Protein AF-A0A556THD0-F1 (afdb_monomer_lite)

InterPro domains:
  IPR018785 Cysteine-rich DPF motif domain [PF10170] (12-74)
  IPR018785 Cysteine-rich DPF motif domain [PR01995] (10-22)
  IPR018785 Cysteine-rich DPF motif domain [PR01995] (33-51)
  IPR018785 Cysteine-rich DPF motif domain [PR01995] (56-77)
  IPR042426 Cysteine-rich DPF motif domain-containing protein 1 [PTHR31849] (4-74)

Structure (mmCIF, N/CA/C/O backbone):
data_AF-A0A556THD0-F1
#
_entry.id   AF-A0A556THD0-F1
#
loop_
_atom_site.group_PDB
_atom_site.id
_atom_site.type_symbol
_atom_site.label_atom_id
_atom_site.label_alt_id
_atom_site.label_comp_id
_atom_site.label_asym_id
_atom_site.label_entity_id
_atom_site.label_seq_id
_atom_site.pdbx_PDB_ins_code
_atom_site.Cartn_x
_atom_site.Cartn_y
_atom_site.Cartn_z
_atom_site.occupancy
_atom_site.B_iso_or_equiv
_atom_site.auth_seq_id
_atom_site.auth_comp_id
_atom_site.auth_asym_id
_atom_site.auth_atom_id
_atom_site.pdbx_PDB_model_num
ATOM 1 N N . MET A 1 1 ? 16.425 12.247 -21.979 1.00 45.53 1 MET A N 1
ATOM 2 C CA . MET A 1 1 ? 15.191 12.482 -21.208 1.00 45.53 1 MET A CA 1
ATOM 3 C C . MET A 1 1 ? 14.839 11.214 -20.446 1.00 45.53 1 MET A C 1
ATOM 5 O O . MET A 1 1 ? 14.872 10.150 -21.047 1.00 45.53 1 MET A O 1
ATOM 9 N N . ASP A 1 2 ? 14.533 11.399 -19.160 1.00 35.09 2 ASP A N 1
ATOM 10 C CA . ASP A 1 2 ? 13.853 10.505 -18.210 1.00 35.09 2 ASP A CA 1
ATOM 11 C C . ASP A 1 2 ? 14.564 9.231 -17.718 1.00 35.09 2 ASP A C 1
ATOM 13 O O . ASP A 1 2 ? 14.163 8.098 -17.967 1.00 35.09 2 ASP A O 1
ATOM 17 N N . ALA A 1 3 ? 15.611 9.449 -16.922 1.00 45.69 3 ALA A N 1
ATOM 18 C CA . ALA A 1 3 ? 15.941 8.548 -15.828 1.00 45.69 3 ALA A CA 1
ATOM 19 C C . ALA A 1 3 ? 14.933 8.807 -14.692 1.00 45.69 3 ALA A C 1
ATOM 21 O O . ALA A 1 3 ? 15.220 9.569 -13.774 1.00 45.69 3 ALA A O 1
ATOM 22 N N . SER A 1 4 ? 13.722 8.247 -14.779 1.00 49.59 4 SER A N 1
ATOM 23 C CA . SER A 1 4 ? 12.834 8.217 -13.615 1.00 49.59 4 SER A CA 1
ATOM 24 C C . SER A 1 4 ? 13.448 7.255 -12.608 1.00 49.59 4 SER A C 1
ATOM 26 O O . SER A 1 4 ? 13.375 6.038 -12.765 1.00 49.59 4 SER A O 1
ATOM 28 N N . GLU A 1 5 ? 14.123 7.832 -11.618 1.00 47.34 5 GLU A N 1
ATOM 29 C CA . GLU A 1 5 ? 14.488 7.196 -10.361 1.00 47.34 5 GLU A CA 1
ATOM 30 C C . GLU A 1 5 ? 13.378 6.242 -9.920 1.00 47.34 5 GLU A C 1
ATOM 32 O O . GLU A 1 5 ? 12.284 6.645 -9.525 1.00 47.34 5 GLU A O 1
ATOM 37 N N . GLU A 1 6 ? 13.676 4.949 -9.989 1.00 57.31 6 GLU A N 1
ATOM 38 C CA . GLU A 1 6 ? 12.806 3.860 -9.549 1.00 57.31 6 GLU A CA 1
ATOM 39 C C . GLU A 1 6 ? 12.852 3.748 -8.013 1.00 57.31 6 GLU A C 1
ATOM 41 O O . GLU A 1 6 ? 12.964 2.664 -7.445 1.00 57.31 6 GLU A O 1
ATOM 46 N N . ALA A 1 7 ? 12.824 4.894 -7.332 1.00 60.88 7 ALA A N 1
ATOM 47 C CA . ALA A 1 7 ? 12.775 5.000 -5.889 1.00 60.88 7 ALA A CA 1
ATOM 48 C C . ALA A 1 7 ? 11.349 4.704 -5.414 1.00 60.88 7 ALA A C 1
ATOM 50 O O . ALA A 1 7 ? 10.363 5.014 -6.089 1.00 60.88 7 ALA A O 1
ATOM 51 N N . ALA A 1 8 ? 11.230 4.083 -4.242 1.00 65.31 8 ALA A N 1
ATOM 52 C CA . ALA A 1 8 ? 9.950 3.906 -3.572 1.00 65.31 8 ALA A CA 1
ATOM 53 C C . ALA A 1 8 ? 9.169 5.234 -3.578 1.00 65.31 8 ALA A C 1
ATOM 55 O O . ALA A 1 8 ? 9.640 6.225 -3.024 1.00 65.31 8 ALA A O 1
ATOM 56 N N . ARG A 1 9 ? 7.975 5.265 -4.194 1.00 78.19 9 ARG A N 1
ATOM 57 C CA . ARG A 1 9 ? 7.104 6.458 -4.184 1.00 78.19 9 ARG A CA 1
ATOM 58 C C . ARG A 1 9 ? 6.650 6.794 -2.766 1.00 78.19 9 ARG A C 1
ATOM 60 O O . ARG A 1 9 ? 6.313 7.937 -2.479 1.00 78.19 9 ARG A O 1
ATOM 67 N N . GLY A 1 10 ? 6.627 5.790 -1.897 1.00 86.19 10 GLY A N 1
ATOM 68 C CA . GLY A 1 10 ? 6.391 5.933 -0.474 1.00 86.19 10 GLY A CA 1
ATOM 69 C C . GLY A 1 10 ? 6.329 4.578 0.219 1.00 86.19 10 GLY A C 1
ATOM 70 O O . GLY A 1 10 ? 6.655 3.540 -0.363 1.00 86.19 10 GLY A O 1
ATOM 71 N N . THR A 1 11 ? 5.860 4.599 1.463 1.00 88.81 11 THR A N 1
ATOM 72 C CA . THR A 1 11 ? 5.650 3.401 2.279 1.00 88.81 11 THR A CA 1
ATOM 73 C C . THR A 1 11 ? 4.158 3.110 2.380 1.00 88.81 11 THR A C 1
ATOM 75 O O . THR A 1 11 ? 3.361 3.978 2.728 1.00 88.81 11 THR A O 1
ATOM 78 N N . PHE A 1 12 ? 3.778 1.887 2.038 1.00 89.38 12 PHE A N 1
ATOM 79 C CA . PHE A 1 12 ? 2.472 1.310 2.302 1.00 89.38 12 PHE A CA 1
ATOM 80 C C . PHE A 1 12 ? 2.498 0.743 3.715 1.00 89.38 12 PHE A C 1
ATOM 82 O O . PHE A 1 12 ? 3.395 -0.040 4.015 1.00 89.38 12 PHE A O 1
ATOM 89 N N . THR A 1 13 ? 1.517 1.095 4.543 1.00 91.00 13 THR A N 1
ATOM 90 C CA . THR A 1 13 ? 1.358 0.54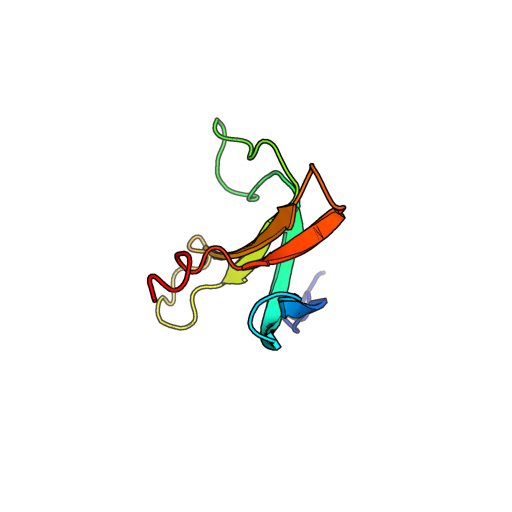9 5.894 1.00 91.00 13 THR A CA 1
ATOM 91 C C . THR A 1 13 ? -0.065 0.036 6.065 1.00 91.00 13 THR A C 1
ATOM 93 O O . THR A 1 13 ? -1.027 0.783 5.896 1.00 91.00 13 THR A O 1
ATOM 96 N N . CYS A 1 14 ? -0.202 -1.247 6.389 1.00 89.81 14 CYS A N 1
ATOM 97 C CA . CYS A 1 14 ? -1.488 -1.865 6.678 1.00 89.81 14 CYS A CA 1
ATOM 98 C C . CYS A 1 14 ? -1.949 -1.508 8.095 1.00 89.81 14 CYS A C 1
ATOM 100 O O . CYS A 1 14 ? -1.248 -1.780 9.062 1.00 89.81 14 CYS A O 1
ATOM 102 N N . GLU A 1 15 ? -3.164 -0.991 8.242 1.00 88.00 15 GLU A N 1
ATOM 103 C CA . GLU A 1 15 ? -3.737 -0.631 9.547 1.00 88.00 15 GLU A CA 1
ATOM 104 C C . GLU A 1 15 ? -4.235 -1.839 10.361 1.00 88.00 15 GLU A C 1
ATOM 106 O O . GLU A 1 15 ? -4.561 -1.697 11.536 1.00 88.00 15 GLU A O 1
ATOM 111 N N . LEU A 1 16 ? -4.336 -3.027 9.751 1.00 85.31 16 LEU A N 1
ATOM 112 C CA . LEU A 1 16 ? -4.820 -4.242 10.425 1.00 85.31 16 LEU A CA 1
ATOM 113 C C . LEU A 1 16 ? -3.697 -5.132 10.958 1.00 85.31 16 LEU A C 1
ATOM 115 O O . LEU A 1 16 ? -3.877 -5.808 11.969 1.00 85.31 16 LEU A O 1
ATOM 119 N N . CYS A 1 17 ? -2.572 -5.190 10.249 1.00 86.94 17 CYS A N 1
ATOM 120 C CA . CYS A 1 17 ? -1.447 -6.060 10.594 1.00 86.94 17 CYS A CA 1
ATOM 121 C C . CYS A 1 17 ? -0.111 -5.320 10.698 1.00 86.94 17 CYS A C 1
ATOM 123 O O . CYS A 1 17 ? 0.914 -5.976 10.854 1.00 86.94 17 CYS A O 1
ATOM 125 N N . GLU A 1 18 ? -0.120 -3.988 10.568 1.00 86.56 18 GLU A N 1
ATOM 126 C CA . GLU A 1 18 ? 1.053 -3.104 10.677 1.00 86.56 18 GLU A CA 1
ATOM 127 C C . GLU A 1 18 ? 2.154 -3.380 9.636 1.00 86.56 18 GLU A C 1
ATOM 129 O O . GLU A 1 18 ? 3.258 -2.837 9.705 1.00 86.56 18 GLU A O 1
ATOM 134 N N . LEU A 1 19 ? 1.842 -4.188 8.614 1.00 87.44 19 LEU A N 1
ATOM 135 C CA . LEU A 1 19 ? 2.759 -4.510 7.529 1.00 87.44 19 LEU A CA 1
ATOM 136 C C . LEU A 1 19 ? 3.146 -3.239 6.783 1.00 87.44 19 LEU A C 1
ATOM 138 O O . LEU A 1 19 ? 2.293 -2.593 6.177 1.00 87.44 19 LEU A O 1
ATOM 142 N N . SER A 1 20 ? 4.435 -2.916 6.827 1.00 87.81 20 SER A N 1
ATOM 143 C CA . SER A 1 20 ? 5.004 -1.733 6.195 1.00 87.81 20 SER A CA 1
ATOM 144 C C . SER A 1 20 ? 5.960 -2.140 5.079 1.00 87.81 20 SER A C 1
ATOM 146 O O . SER A 1 20 ? 6.905 -2.890 5.313 1.00 87.81 20 SER A O 1
ATOM 148 N N . CYS A 1 21 ? 5.710 -1.684 3.854 1.00 86.38 21 CYS A N 1
ATOM 149 C CA . CYS A 1 21 ? 6.501 -2.019 2.669 1.00 86.38 21 CYS A CA 1
ATOM 150 C C . CYS A 1 21 ? 6.614 -0.816 1.732 1.00 86.38 21 CYS A C 1
ATOM 152 O O . CYS A 1 21 ? 5.668 -0.052 1.571 1.00 86.38 21 CYS A O 1
ATOM 154 N N . ALA A 1 22 ? 7.754 -0.657 1.069 1.00 87.75 22 ALA A N 1
ATOM 155 C CA . ALA A 1 22 ? 7.925 0.361 0.037 1.00 87.75 22 ALA A CA 1
ATOM 156 C C . ALA A 1 22 ? 7.070 0.040 -1.201 1.00 87.75 22 ALA A C 1
ATOM 158 O O . ALA A 1 22 ? 7.147 -1.070 -1.718 1.00 87.75 22 ALA A O 1
ATOM 159 N N . TYR A 1 23 ? 6.291 0.993 -1.715 1.00 87.25 23 TYR A N 1
ATOM 160 C CA . TYR A 1 23 ? 5.547 0.825 -2.970 1.00 87.25 23 TYR A CA 1
ATOM 161 C C . TYR A 1 23 ? 6.128 1.719 -4.065 1.00 87.25 23 TYR A C 1
ATOM 163 O O . TYR A 1 23 ? 6.585 2.834 -3.811 1.00 87.25 23 TYR A O 1
ATOM 171 N N . THR A 1 24 ? 6.106 1.238 -5.305 1.00 83.31 24 THR A N 1
ATOM 172 C CA . THR A 1 24 ? 6.603 1.985 -6.476 1.00 83.31 24 THR A CA 1
ATOM 173 C C . THR A 1 24 ? 5.474 2.408 -7.410 1.00 83.31 24 THR A C 1
ATOM 175 O O . THR A 1 24 ? 5.665 3.269 -8.268 1.00 83.31 24 THR A O 1
ATOM 178 N N . PHE A 1 25 ? 4.274 1.863 -7.214 1.00 79.44 25 PHE A N 1
ATOM 179 C CA . PHE A 1 25 ? 3.087 2.140 -8.006 1.00 79.44 25 PHE A CA 1
ATOM 180 C C . PHE A 1 25 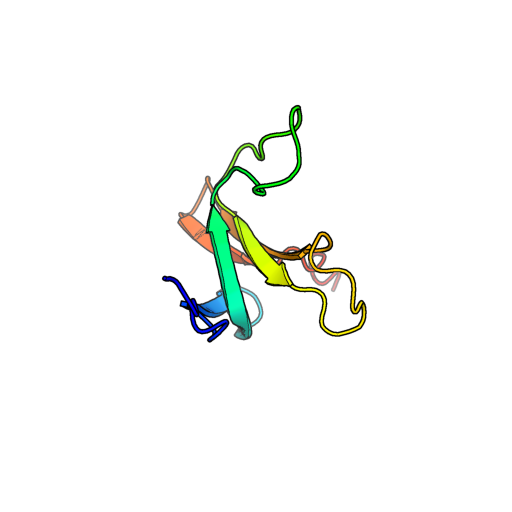? 1.854 2.290 -7.106 1.00 79.44 25 PHE A C 1
ATOM 182 O O . PHE A 1 25 ? 1.650 1.509 -6.179 1.00 79.44 25 PHE A O 1
ATOM 189 N N . TYR A 1 26 ? 1.022 3.290 -7.389 1.00 82.06 26 TYR A N 1
ATOM 190 C CA . TYR A 1 26 ? -0.304 3.432 -6.793 1.00 82.06 26 TYR A CA 1
ATOM 191 C C . TYR A 1 26 ? -1.298 3.789 -7.891 1.00 82.06 26 TYR A C 1
ATOM 193 O O . TYR A 1 26 ? -1.096 4.773 -8.607 1.00 82.06 26 TYR A O 1
ATOM 201 N N . GLY A 1 27 ? -2.355 2.994 -8.024 1.00 76.56 27 GLY A N 1
ATOM 202 C CA . GLY A 1 27 ? -3.449 3.299 -8.934 1.00 76.56 27 GLY A CA 1
ATOM 203 C C . GLY A 1 27 ? -4.234 2.082 -9.400 1.00 76.56 27 GLY A C 1
ATOM 204 O O . GLY A 1 27 ? -3.908 0.930 -9.122 1.00 76.56 27 GLY A O 1
ATOM 205 N N . ARG A 1 28 ? -5.294 2.376 -10.148 1.00 67.12 28 ARG A N 1
ATOM 206 C CA . ARG A 1 28 ? -6.286 1.411 -10.634 1.00 67.12 28 ARG A CA 1
ATOM 207 C C . ARG A 1 28 ? -5.877 0.628 -11.890 1.00 67.12 28 ARG A C 1
ATOM 209 O O . ARG A 1 28 ? -6.456 -0.416 -12.196 1.00 67.12 28 ARG A O 1
ATOM 216 N N . LYS A 1 29 ? -4.912 1.145 -12.657 1.00 60.25 29 LYS A N 1
ATOM 217 C CA . LYS A 1 29 ? -4.534 0.614 -13.973 1.00 60.25 29 LYS A CA 1
ATOM 218 C C . LYS A 1 29 ? -3.037 0.306 -14.020 1.00 60.25 29 LYS A C 1
ATOM 220 O O . LYS A 1 29 ? -2.248 1.244 -14.128 1.00 60.25 29 LYS A O 1
ATOM 225 N N . PRO A 1 30 ? -2.634 -0.974 -13.970 1.00 58.19 30 PRO A N 1
ATOM 226 C CA . PRO A 1 30 ? -1.268 -1.348 -14.297 1.00 58.19 30 PRO A CA 1
ATOM 227 C C . PRO A 1 30 ? -0.957 -0.857 -15.718 1.00 58.19 30 PRO A C 1
ATOM 229 O O . PRO A 1 30 ? -1.792 -1.048 -16.611 1.00 58.19 30 PRO A O 1
ATOM 232 N N . PRO A 1 31 ? 0.206 -0.231 -15.960 1.00 54.78 31 PRO A N 1
ATOM 233 C CA . PRO A 1 31 ? 0.538 0.331 -17.267 1.00 54.78 31 PRO A CA 1
ATOM 234 C C . PRO A 1 31 ? 0.538 -0.696 -18.416 1.00 54.78 31 PRO A C 1
ATOM 236 O O . PRO A 1 31 ? 0.460 -0.274 -19.567 1.00 54.78 31 PRO A O 1
ATOM 239 N N . ASN A 1 32 ? 0.534 -2.011 -18.136 1.00 51.75 32 ASN A N 1
ATOM 240 C CA . ASN A 1 32 ? 0.651 -3.059 -19.157 1.00 51.75 32 ASN A CA 1
ATOM 241 C C . ASN A 1 32 ? -0.535 -4.020 -19.358 1.00 51.75 32 ASN A C 1
ATOM 243 O O . ASN A 1 32 ? -0.427 -4.962 -20.140 1.00 51.75 32 ASN A O 1
ATOM 247 N N . THR A 1 33 ? -1.712 -3.766 -18.772 1.00 53.78 33 THR A N 1
ATOM 248 C CA . THR A 1 33 ? -2.885 -4.640 -18.992 1.00 53.78 33 THR A CA 1
ATOM 249 C C . THR A 1 33 ? -3.986 -3.898 -19.751 1.00 53.78 33 THR A C 1
ATOM 251 O O . THR A 1 33 ? -4.706 -3.072 -19.194 1.00 53.78 33 THR A O 1
ATOM 254 N N . ARG A 1 34 ? -4.147 -4.189 -21.052 1.00 55.38 34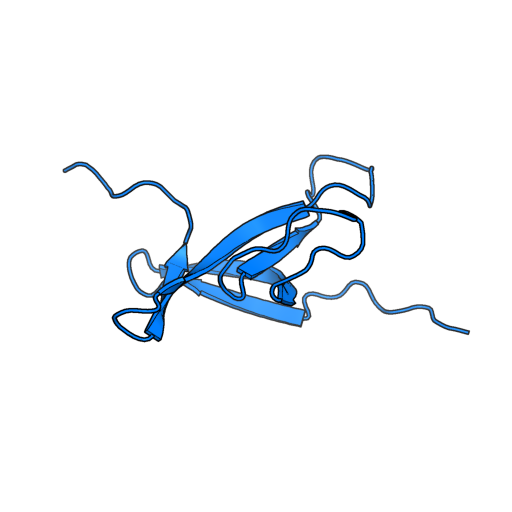 ARG A N 1
ATOM 255 C CA . ARG A 1 34 ? -5.115 -3.503 -21.940 1.00 55.38 34 ARG A CA 1
ATOM 256 C C . ARG A 1 34 ? -6.599 -3.764 -21.623 1.00 55.38 34 ARG A C 1
ATOM 258 O O . ARG A 1 34 ? -7.434 -3.084 -22.207 1.00 55.38 34 ARG A O 1
ATOM 265 N N . ALA A 1 35 ? -6.945 -4.686 -20.719 1.00 53.34 35 ALA A N 1
ATOM 266 C CA . ALA A 1 35 ? -8.338 -5.129 -20.552 1.00 53.34 35 ALA A CA 1
ATOM 267 C C . ALA A 1 35 ? -8.821 -5.382 -19.109 1.00 53.34 35 ALA A C 1
ATOM 269 O O . ALA A 1 35 ? -9.983 -5.729 -18.928 1.00 53.34 35 ALA A O 1
ATOM 270 N N . ILE A 1 36 ? -7.983 -5.210 -18.080 1.00 55.16 36 ILE A N 1
ATOM 271 C CA . ILE A 1 36 ? -8.375 -5.484 -16.686 1.00 55.16 36 ILE A CA 1
ATOM 272 C C . ILE A 1 36 ? -7.963 -4.287 -15.830 1.00 55.16 36 ILE A C 1
ATOM 274 O O . ILE A 1 36 ? -6.787 -4.100 -15.529 1.00 55.16 36 ILE A O 1
ATOM 278 N N . GLY A 1 37 ? -8.935 -3.437 -15.503 1.00 56.91 37 GLY A N 1
ATOM 279 C CA . GLY A 1 37 ? -8.780 -2.402 -14.485 1.00 56.91 37 GLY A CA 1
ATOM 280 C C . GLY A 1 37 ? -9.218 -2.959 -13.138 1.00 56.91 37 GLY A C 1
ATOM 281 O O . GLY A 1 37 ? -10.248 -3.631 -13.065 1.00 56.91 37 GLY A O 1
ATOM 282 N N . PHE A 1 38 ? -8.469 -2.672 -12.076 1.00 64.44 38 PHE A N 1
ATOM 283 C CA . PHE A 1 38 ? -8.960 -2.951 -10.728 1.00 64.44 38 PHE A CA 1
ATOM 284 C C . PHE A 1 38 ? -10.205 -2.100 -10.461 1.00 64.44 38 PHE A C 1
ATOM 286 O O . PHE A 1 38 ? -10.424 -1.087 -11.122 1.00 64.44 38 PHE A O 1
ATOM 293 N N . LEU A 1 39 ? -11.081 -2.512 -9.546 1.00 61.97 39 LEU A N 1
ATOM 294 C CA . LEU A 1 39 ? -12.233 -1.686 -9.158 1.00 61.97 39 LEU A CA 1
ATOM 295 C C . LEU A 1 39 ? -11.812 -0.526 -8.238 1.00 61.97 39 LEU A C 1
ATOM 297 O O . LEU A 1 39 ? -12.472 0.510 -8.231 1.00 61.97 39 LEU A O 1
ATOM 301 N N . GLU A 1 40 ? -10.674 -0.673 -7.558 1.00 67.56 40 GLU A N 1
ATOM 302 C CA . GLU A 1 40 ? -10.130 0.248 -6.557 1.00 67.56 40 GLU A CA 1
ATOM 303 C C . GLU A 1 40 ? -8.670 0.613 -6.881 1.00 67.56 40 GLU A C 1
ATOM 305 O O . GLU A 1 40 ? -8.009 -0.063 -7.673 1.00 67.56 40 GLU A O 1
ATOM 310 N N . ASP A 1 41 ? -8.159 1.687 -6.272 1.00 77.75 41 ASP A N 1
ATOM 311 C CA . ASP A 1 41 ? -6.732 2.007 -6.326 1.00 77.75 41 ASP A CA 1
ATOM 312 C C . ASP A 1 41 ? -5.932 1.030 -5.456 1.00 77.75 41 ASP A C 1
ATOM 314 O O . ASP A 1 41 ? -6.212 0.848 -4.264 1.00 77.75 41 ASP A O 1
ATOM 318 N N . CYS A 1 42 ? -4.905 0.417 -6.045 1.00 81.31 42 CYS A N 1
ATOM 319 C CA . CYS A 1 42 ? -4.055 -0.549 -5.361 1.00 81.31 42 CYS A CA 1
ATOM 320 C C . CYS A 1 42 ? -2.630 -0.018 -5.199 1.00 81.31 42 CYS A C 1
ATOM 322 O O . CYS A 1 42 ? -2.102 0.678 -6.068 1.00 81.31 42 CYS A O 1
ATOM 324 N N . TYR A 1 43 ? -1.994 -0.403 -4.095 1.00 86.75 43 TYR A N 1
ATOM 325 C CA . TYR A 1 43 ? -0.570 -0.213 -3.849 1.00 86.75 43 TYR A CA 1
ATOM 326 C C . TYR A 1 43 ? 0.188 -1.402 -4.427 1.00 86.75 43 TYR A C 1
ATOM 328 O O . TYR A 1 43 ? -0.045 -2.546 -4.030 1.00 86.75 43 TYR A O 1
ATOM 336 N N . GLY A 1 44 ? 1.095 -1.133 -5.358 1.00 84.44 44 GLY A N 1
ATOM 337 C CA . GLY A 1 44 ? 1.924 -2.134 -6.008 1.00 84.44 44 GLY A CA 1
ATOM 338 C C . GLY A 1 44 ? 3.407 -1.800 -5.925 1.00 84.44 44 GLY A C 1
ATOM 339 O O . GLY A 1 44 ? 3.815 -0.638 -5.846 1.00 84.44 44 GLY A O 1
ATOM 340 N N . MET A 1 45 ? 4.230 -2.834 -5.974 1.00 84.56 45 MET A N 1
ATOM 341 C CA . MET A 1 45 ? 5.662 -2.724 -6.225 1.00 84.56 45 MET A CA 1
ATOM 342 C C . MET A 1 45 ? 6.047 -3.608 -7.409 1.00 84.56 45 MET A C 1
ATOM 344 O O . MET A 1 45 ? 5.286 -4.492 -7.796 1.00 84.56 45 MET A O 1
ATOM 348 N N . ARG A 1 46 ? 7.223 -3.389 -7.996 1.00 77.06 46 ARG A N 1
ATOM 349 C CA . ARG A 1 46 ? 7.792 -4.382 -8.914 1.00 77.06 46 ARG A CA 1
ATOM 350 C C . ARG A 1 46 ? 8.215 -5.612 -8.129 1.00 77.06 46 ARG A C 1
ATOM 352 O O . ARG A 1 46 ? 8.643 -5.482 -6.986 1.00 77.06 46 ARG A O 1
ATOM 359 N N . ASP A 1 47 ? 8.075 -6.778 -8.741 1.00 75.38 47 ASP A N 1
ATOM 360 C CA . ASP A 1 47 ? 8.487 -8.024 -8.109 1.00 75.38 47 ASP A CA 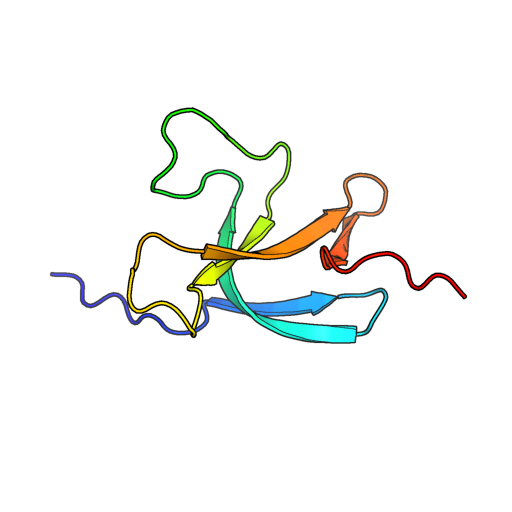1
ATOM 361 C C . ASP A 1 47 ? 10.026 -8.062 -7.990 1.00 75.38 47 ASP A C 1
ATOM 363 O O . ASP A 1 47 ? 10.705 -8.064 -9.016 1.00 75.38 47 ASP A O 1
ATOM 367 N N . PRO A 1 48 ? 10.607 -8.066 -6.773 1.00 70.19 48 PRO A N 1
ATOM 368 C CA . PRO A 1 48 ? 12.061 -8.038 -6.603 1.00 70.19 48 PRO A CA 1
ATOM 369 C C . PRO A 1 48 ? 12.737 -9.365 -6.984 1.00 70.19 48 PRO A C 1
ATOM 371 O O . PRO A 1 48 ? 13.961 -9.417 -7.085 1.00 70.19 48 PRO A O 1
ATOM 374 N N . PHE A 1 49 ? 11.965 -10.435 -7.192 1.00 72.38 49 PHE A N 1
ATOM 375 C CA . PHE A 1 49 ? 12.468 -11.755 -7.569 1.00 72.38 49 PHE A CA 1
ATOM 376 C C . PHE A 1 49 ? 12.477 -11.971 -9.084 1.00 72.38 49 PHE A C 1
ATOM 378 O O . PHE A 1 49 ? 13.124 -12.901 -9.567 1.00 72.38 49 PHE A O 1
ATOM 385 N N . THR A 1 50 ? 11.793 -11.114 -9.844 1.00 65.50 50 THR A N 1
ATOM 386 C CA . THR A 1 50 ? 11.720 -11.210 -11.295 1.00 65.50 50 THR A CA 1
ATOM 387 C C . THR A 1 50 ? 12.452 -10.026 -11.934 1.00 65.50 50 THR A C 1
ATOM 389 O O . THR A 1 50 ? 12.071 -8.881 -11.716 1.00 65.50 50 THR A O 1
ATOM 392 N N . PRO A 1 51 ? 13.452 -10.258 -12.804 1.00 63.00 51 PRO A N 1
ATOM 393 C CA . PRO A 1 51 ? 14.100 -9.181 -13.565 1.00 63.00 51 PRO A CA 1
ATOM 394 C C . PRO A 1 51 ? 13.183 -8.547 -14.633 1.00 63.00 51 PRO A C 1
ATOM 396 O O . PRO A 1 51 ? 13.556 -7.579 -15.294 1.00 63.00 51 PRO A O 1
ATOM 399 N N . ASP A 1 52 ? 11.990 -9.109 -14.821 1.00 68.44 52 ASP A N 1
ATOM 400 C CA . ASP A 1 52 ? 11.003 -8.710 -15.811 1.00 68.44 52 ASP A CA 1
ATOM 401 C C . ASP A 1 52 ? 10.200 -7.506 -15.296 1.00 68.44 52 ASP A C 1
ATOM 403 O O . ASP A 1 52 ? 9.444 -7.600 -14.327 1.00 68.44 52 ASP A O 1
ATOM 407 N N . LYS A 1 53 ? 10.389 -6.350 -15.942 1.00 64.81 53 LYS A N 1
ATOM 408 C CA . LYS A 1 53 ? 9.801 -5.064 -15.520 1.00 64.81 53 LYS A CA 1
ATOM 409 C C . LYS A 1 53 ? 8.276 -5.010 -15.651 1.00 64.81 53 LYS A C 1
ATOM 411 O O . LYS A 1 53 ? 7.665 -4.053 -15.179 1.00 64.81 53 LYS A O 1
ATOM 416 N N . ASP A 1 54 ? 7.688 -6.024 -16.273 1.00 65.38 54 ASP A N 1
ATOM 417 C CA . ASP A 1 54 ? 6.258 -6.152 -16.515 1.00 65.38 54 ASP A CA 1
ATOM 418 C C . ASP A 1 54 ? 5.505 -6.798 -15.347 1.00 65.38 54 ASP A C 1
ATOM 420 O O . ASP A 1 54 ? 4.280 -6.681 -15.248 1.00 65.38 54 ASP A O 1
ATOM 424 N N . LYS A 1 55 ? 6.221 -7.448 -14.420 1.00 71.44 55 LYS A N 1
ATOM 425 C CA . LYS A 1 55 ? 5.608 -8.087 -13.254 1.00 71.44 55 LYS A CA 1
ATOM 426 C C . LYS A 1 55 ? 5.549 -7.141 -12.061 1.00 71.44 55 LYS A C 1
ATOM 428 O O . LYS A 1 55 ? 6.549 -6.576 -11.618 1.00 71.44 55 LYS A O 1
ATOM 433 N N . PHE A 1 56 ? 4.351 -7.012 -11.507 1.00 76.25 56 PHE A N 1
ATOM 434 C CA . PHE A 1 56 ? 4.076 -6.222 -10.317 1.00 76.25 56 PHE A CA 1
ATOM 435 C C . PHE A 1 56 ? 3.434 -7.094 -9.241 1.00 76.25 56 PHE A C 1
ATOM 437 O O . PHE A 1 56 ? 2.648 -7.997 -9.525 1.00 76.25 56 PHE A O 1
ATOM 444 N N . LEU A 1 57 ? 3.767 -6.793 -7.995 1.00 79.94 57 LEU A N 1
ATOM 445 C CA . LEU A 1 57 ? 3.224 -7.412 -6.803 1.00 79.94 57 LEU A CA 1
ATOM 446 C C . LEU A 1 57 ? 2.314 -6.406 -6.099 1.00 79.94 57 LEU A C 1
ATOM 448 O O . LEU A 1 57 ? 2.720 -5.278 -5.814 1.00 79.94 57 LEU A O 1
ATOM 452 N N . ILE A 1 58 ? 1.073 -6.808 -5.832 1.00 83.38 58 ILE A N 1
ATOM 453 C CA . ILE A 1 58 ? 0.104 -5.979 -5.111 1.00 83.38 58 ILE A CA 1
ATOM 454 C C . ILE A 1 58 ? 0.314 -6.171 -3.611 1.00 83.38 58 ILE A C 1
ATOM 456 O O . ILE A 1 58 ? 0.274 -7.290 -3.108 1.00 83.38 58 ILE A O 1
ATOM 460 N N . LEU A 1 59 ? 0.509 -5.065 -2.900 1.00 86.38 59 LEU A N 1
ATOM 461 C CA . LEU A 1 59 ? 0.663 -5.036 -1.446 1.00 86.38 59 LEU A CA 1
ATOM 462 C C . LEU A 1 59 ? -0.694 -4.966 -0.749 1.00 86.38 59 LEU A C 1
ATOM 464 O O . LEU A 1 59 ? -0.925 -5.638 0.256 1.00 86.38 59 LEU A O 1
ATOM 468 N N . GLY A 1 60 ? -1.603 -4.154 -1.288 1.00 88.25 60 GLY A N 1
ATOM 469 C CA . GLY A 1 60 ? -2.875 -3.836 -0.651 1.00 88.25 60 GLY A CA 1
ATOM 470 C C . GLY A 1 60 ? -3.691 -2.797 -1.406 1.00 88.25 60 GLY A C 1
ATOM 471 O O . GLY A 1 60 ? -3.287 -2.308 -2.462 1.00 88.25 60 GLY A O 1
ATOM 472 N N . SER A 1 61 ? -4.828 -2.428 -0.832 1.00 86.94 61 SER A N 1
ATOM 473 C CA . SER A 1 61 ? -5.708 -1.359 -1.311 1.00 86.94 61 SER A CA 1
ATOM 474 C C . SER A 1 61 ? -6.314 -0.598 -0.132 1.00 86.94 61 SER A C 1
ATOM 476 O O . SER A 1 61 ? -6.141 -0.966 1.036 1.00 86.94 61 SER A O 1
ATOM 478 N N . LYS A 1 62 ? -7.014 0.499 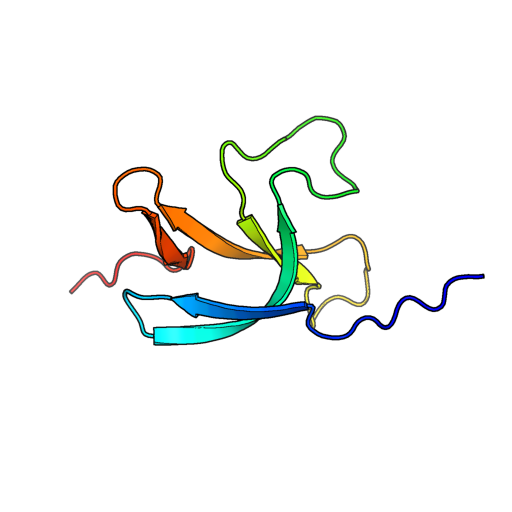-0.426 1.00 86.81 62 LYS A N 1
ATOM 479 C CA . LYS A 1 62 ? -7.905 1.124 0.554 1.00 86.81 62 LYS A CA 1
ATOM 480 C C . LYS A 1 62 ? -9.241 0.397 0.536 1.00 86.81 62 LYS A C 1
ATOM 482 O O . LYS A 1 62 ? -9.836 0.248 -0.521 1.00 86.81 62 LYS A O 1
ATOM 487 N N . CYS A 1 63 ? -9.718 -0.019 1.702 1.00 84.38 63 CYS A N 1
ATOM 488 C CA . CYS A 1 63 ? -11.025 -0.648 1.835 1.00 84.38 63 CYS A CA 1
ATOM 489 C C . CYS A 1 63 ? -12.136 0.369 1.537 1.00 84.38 63 CYS A C 1
ATOM 491 O O . CYS A 1 63 ? -12.299 1.317 2.304 1.00 84.38 63 CYS A O 1
ATOM 493 N N . SER A 1 64 ? -12.949 0.157 0.498 1.00 80.62 64 SER A N 1
ATOM 494 C CA . SER A 1 64 ? -14.079 1.049 0.168 1.00 80.62 64 SER A CA 1
ATOM 495 C C . SER A 1 64 ? -15.101 1.255 1.296 1.00 80.62 64 SER A C 1
ATOM 497 O O . SER A 1 64 ? -15.820 2.250 1.297 1.00 80.62 64 SER A O 1
ATOM 499 N N . LEU A 1 65 ? -15.193 0.336 2.262 1.00 83.12 65 LEU A N 1
ATOM 500 C CA . LEU A 1 65 ? -16.175 0.419 3.350 1.00 83.12 65 LEU A CA 1
ATOM 501 C C . LEU A 1 65 ? -15.720 1.326 4.498 1.00 83.12 65 LEU A C 1
ATOM 503 O O . LEU A 1 65 ? -16.536 2.014 5.104 1.00 83.12 65 LEU A O 1
ATOM 507 N N . CYS A 1 66 ? -14.428 1.307 4.832 1.00 87.00 66 CYS A N 1
ATOM 508 C CA . CYS A 1 66 ? -13.895 2.008 6.004 1.00 87.00 66 CYS A CA 1
ATOM 509 C C . CYS A 1 66 ? -12.732 2.956 5.692 1.00 87.00 66 CYS A C 1
ATOM 511 O O . CYS A 1 66 ? -12.185 3.560 6.610 1.00 87.00 66 CYS A O 1
ATOM 513 N N . ASN A 1 67 ? -12.348 3.087 4.419 1.00 84.06 67 ASN A N 1
ATOM 514 C CA . ASN A 1 67 ? -11.210 3.865 3.917 1.00 84.06 67 ASN A CA 1
ATOM 515 C C . ASN A 1 67 ? -9.852 3.517 4.543 1.00 84.06 67 ASN A C 1
ATOM 517 O O . ASN A 1 67 ? -8.879 4.246 4.342 1.00 84.06 67 ASN A O 1
ATOM 521 N N . LYS A 1 68 ? -9.768 2.392 5.263 1.00 87.88 68 LYS A N 1
ATOM 522 C CA . LYS A 1 68 ? -8.528 1.929 5.877 1.00 87.88 68 LYS A CA 1
ATOM 523 C C . LYS A 1 68 ? -7.617 1.273 4.859 1.00 87.88 68 LYS A C 1
ATOM 525 O O . LYS A 1 68 ? -8.080 0.555 3.970 1.00 87.88 68 LYS A O 1
ATOM 530 N N . THR A 1 69 ? -6.322 1.482 5.024 1.00 88.38 69 THR A N 1
ATOM 531 C CA . THR A 1 69 ? -5.296 0.861 4.185 1.00 88.38 69 THR A CA 1
ATOM 532 C C . THR A 1 69 ? -5.072 -0.572 4.652 1.00 88.38 69 THR A C 1
ATOM 534 O O . THR A 1 69 ? -4.650 -0.804 5.785 1.00 88.38 69 THR A O 1
ATOM 537 N N . VAL A 1 70 ? -5.382 -1.547 3.797 1.00 88.12 70 VAL A N 1
ATOM 538 C CA . VAL A 1 70 ? -5.351 -2.974 4.142 1.00 88.12 70 VAL A CA 1
ATOM 539 C C . VAL A 1 70 ? -4.552 -3.769 3.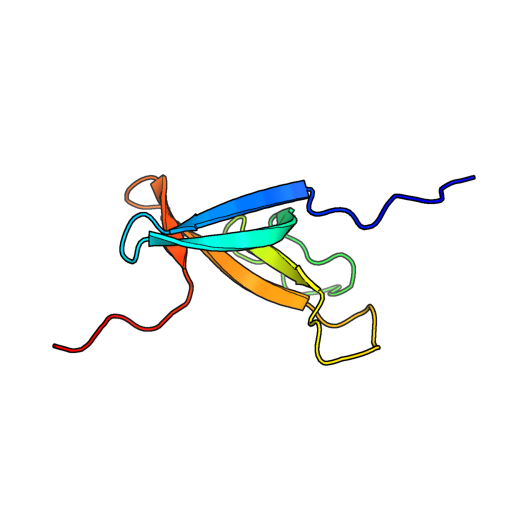115 1.00 88.12 70 VAL A C 1
ATOM 541 O O . VAL A 1 70 ? -4.622 -3.518 1.913 1.00 88.12 70 VAL A O 1
ATOM 544 N N . CYS A 1 71 ? -3.745 -4.719 3.586 1.00 87.44 71 CYS A N 1
ATOM 545 C CA . CYS A 1 71 ? -2.971 -5.594 2.710 1.00 87.44 71 CYS A CA 1
ATOM 546 C C . CYS A 1 71 ? -3.844 -6.700 2.107 1.00 87.44 71 CYS A C 1
ATOM 548 O O . CYS A 1 71 ? -4.830 -7.110 2.716 1.00 87.44 71 CYS A O 1
ATOM 550 N N . VAL A 1 72 ? -3.426 -7.254 0.966 1.00 76.81 72 VAL A N 1
ATOM 551 C CA . VAL A 1 72 ? -4.078 -8.433 0.351 1.00 76.81 72 VAL A CA 1
ATOM 552 C C . VAL A 1 72 ? -3.838 -9.739 1.125 1.00 76.81 72 VAL A C 1
ATOM 554 O O . VAL A 1 72 ? -4.383 -10.780 0.767 1.00 76.81 72 VAL A O 1
ATOM 557 N N . GLY A 1 73 ? -3.012 -9.696 2.179 1.00 70.38 73 GLY A N 1
ATOM 558 C CA . GLY A 1 73 ? -2.734 -10.836 3.046 1.00 70.38 73 GLY A CA 1
ATOM 559 C C . GLY A 1 73 ? -4.017 -11.390 3.660 1.00 70.38 73 GLY A C 1
ATOM 560 O O . GLY A 1 73 ? -4.797 -10.651 4.261 1.00 70.38 73 GLY A O 1
ATOM 561 N N . THR A 1 74 ? -4.227 -12.696 3.489 1.00 53.16 74 THR A N 1
ATOM 562 C CA . THR A 1 74 ? -5.395 -13.428 3.981 1.00 53.16 74 THR A CA 1
ATOM 563 C C . THR A 1 74 ? -5.660 -13.099 5.443 1.00 53.16 74 THR A C 1
ATOM 565 O O . THR A 1 74 ? -4.733 -13.122 6.258 1.00 53.16 74 THR A O 1
ATOM 568 N N . VAL A 1 75 ? -6.930 -12.820 5.761 1.00 47.88 75 VAL A N 1
ATOM 569 C CA . VAL A 1 75 ? -7.460 -12.759 7.128 1.00 47.88 75 VAL A CA 1
ATOM 570 C C . VAL A 1 75 ? -6.732 -13.778 8.000 1.00 47.88 75 VAL A C 1
ATOM 572 O O . VAL A 1 75 ? -6.693 -14.960 7.661 1.00 47.88 75 VAL A O 1
ATOM 575 N N . ARG A 1 76 ? -6.107 -13.325 9.096 1.00 47.66 76 ARG A N 1
ATOM 576 C CA . ARG A 1 76 ? -5.596 -14.244 10.115 1.00 47.66 76 ARG A CA 1
ATOM 577 C C . ARG A 1 76 ? -6.792 -15.064 10.593 1.00 47.66 76 ARG A C 1
ATOM 579 O O . ARG A 1 76 ? -7.577 -14.575 11.402 1.00 47.66 76 ARG A O 1
ATOM 586 N N . LEU A 1 77 ? -6.947 -16.273 10.057 1.00 41.47 77 LEU A N 1
ATOM 587 C CA . LEU A 1 77 ? -7.743 -17.320 10.675 1.00 41.47 77 LEU A CA 1
ATOM 588 C C . LEU A 1 77 ? -7.075 -17.570 12.028 1.00 41.47 77 LEU A C 1
ATOM 590 O O . LEU A 1 77 ? -5.967 -18.101 12.090 1.00 41.47 77 LEU A O 1
ATOM 594 N N . LYS A 1 78 ? -7.693 -17.020 13.074 1.00 41.38 78 LYS A N 1
ATOM 595 C CA . LYS A 1 78 ? -7.447 -17.443 14.448 1.00 41.38 78 LYS A CA 1
ATOM 596 C C . LYS A 1 78 ? -8.036 -18.829 14.647 1.00 41.38 78 LYS A C 1
ATOM 598 O O . LYS A 1 78 ? -9.122 -19.072 14.076 1.00 41.38 78 LYS A O 1
#

Secondary structure (DSSP, 8-state):
--------SEEEE-TTT--EEEESEEESS-TT-SS---SS-EEEEE-TT---TT-EEEEEEE-TTT--EEESS-----

Radius of gyration: 13.57 Å; chains: 1; bounding box: 32×30×36 Å

pLDDT: mean 72.33, std 15.19, range [35.09, 91.0]

Foldseek 3Di:
DDPPPQFQPAWQAAPPPRDIDGFSDWAQDQPPDPPDTHPFIFTWHADPVDPDRSHIDTQFGQDPVPRGTHGPPDDPPD

Sequence (78 aa):
MDASEEAARGTFTCELCELSCAYTFYGRKPPNTRAIGFLEDCYGMRDPFTPDKDKFLILGSKCSLCNKTVCVGTVRLK

Organism: Bagarius yarrelli (NCBI:txid175774)